Protein AF-A0A0K8U921-F1 (afdb_monomer)

Structure (mmCIF, N/CA/C/O backbone):
data_AF-A0A0K8U921-F1
#
_entry.id   AF-A0A0K8U921-F1
#
loop_
_atom_site.group_PDB
_atom_site.id
_atom_site.type_symbol
_atom_site.label_atom_id
_atom_site.label_alt_id
_atom_site.label_comp_id
_atom_site.label_asym_id
_atom_site.label_entity_id
_atom_site.label_seq_id
_atom_site.pdbx_PDB_ins_code
_atom_site.Cartn_x
_atom_site.Cartn_y
_atom_site.Cartn_z
_atom_site.occupancy
_atom_site.B_iso_or_equiv
_atom_site.auth_seq_id
_atom_site.auth_comp_id
_atom_site.auth_asym_id
_atom_site.auth_atom_id
_atom_site.pdbx_PDB_model_num
ATOM 1 N N . SER A 1 1 ? 25.067 -11.954 -8.320 1.00 84.62 1 SER A N 1
ATOM 2 C CA . SER A 1 1 ? 23.983 -12.635 -9.058 1.00 84.62 1 SER A CA 1
ATOM 3 C C . SER A 1 1 ? 24.471 -12.953 -10.465 1.00 84.62 1 SER A C 1
ATOM 5 O O . SER A 1 1 ? 25.463 -12.376 -10.892 1.00 84.62 1 SER A O 1
ATOM 7 N N . ASP A 1 2 ? 23.826 -13.890 -11.159 1.00 95.62 2 ASP A N 1
ATOM 8 C CA . ASP A 1 2 ? 24.117 -14.202 -12.565 1.00 95.62 2 ASP A CA 1
ATOM 9 C C . ASP A 1 2 ? 23.477 -13.133 -13.465 1.00 95.62 2 ASP A C 1
ATOM 11 O O . ASP A 1 2 ? 22.251 -13.055 -13.543 1.00 95.62 2 ASP A O 1
ATOM 15 N N . ALA A 1 3 ? 24.304 -12.291 -14.092 1.00 96.50 3 ALA A N 1
ATOM 16 C CA . ALA A 1 3 ? 23.850 -11.155 -14.898 1.00 96.50 3 ALA A CA 1
ATOM 17 C C . ALA A 1 3 ? 23.053 -11.572 -16.143 1.00 96.50 3 ALA A C 1
ATOM 19 O O . ALA A 1 3 ? 22.234 -10.800 -16.629 1.00 96.50 3 ALA A O 1
ATOM 20 N N . SER A 1 4 ? 23.235 -12.805 -16.627 1.00 96.75 4 SER A N 1
ATOM 21 C CA . SER A 1 4 ? 22.496 -13.319 -17.788 1.00 96.75 4 SER A CA 1
ATOM 22 C C . SER A 1 4 ? 21.011 -13.574 -17.512 1.00 96.75 4 SER A C 1
ATOM 24 O O . SER A 1 4 ? 20.242 -13.789 -18.444 1.00 96.75 4 SER A O 1
ATOM 26 N N . LYS A 1 5 ? 20.606 -13.561 -16.237 1.00 97.00 5 LYS A N 1
ATOM 27 C CA . LYS A 1 5 ? 19.231 -13.817 -15.787 1.00 97.00 5 LYS A CA 1
ATOM 28 C C . LYS A 1 5 ? 18.530 -12.565 -15.271 1.00 97.00 5 LYS A C 1
ATOM 30 O O . LYS A 1 5 ? 17.458 -12.674 -14.682 1.00 97.00 5 LYS A O 1
ATOM 35 N N . TRP A 1 6 ? 19.162 -11.400 -15.389 1.00 98.12 6 TRP A N 1
ATOM 36 C CA . TRP A 1 6 ? 18.544 -10.152 -14.961 1.00 98.12 6 TRP A CA 1
ATOM 37 C C . TRP A 1 6 ? 17.420 -9.782 -15.916 1.00 98.12 6 TRP A C 1
ATOM 39 O O . TRP A 1 6 ? 17.550 -9.949 -17.124 1.00 98.12 6 TRP A O 1
ATOM 49 N N . LEU A 1 7 ? 16.330 -9.286 -15.345 1.00 98.12 7 LEU A N 1
ATOM 50 C CA . LEU A 1 7 ? 15.176 -8.820 -16.093 1.00 98.12 7 LEU A CA 1
ATOM 51 C C . LEU A 1 7 ? 15.250 -7.303 -16.218 1.00 98.12 7 LEU A C 1
ATOM 53 O O . LEU A 1 7 ? 15.620 -6.603 -15.274 1.00 98.12 7 LEU A O 1
ATOM 57 N N . THR A 1 8 ? 14.863 -6.800 -17.378 1.00 98.12 8 THR A N 1
ATOM 58 C CA . THR A 1 8 ? 14.503 -5.394 -17.558 1.00 98.12 8 THR A CA 1
ATOM 59 C C . THR A 1 8 ? 13.182 -5.082 -16.844 1.00 98.12 8 THR A C 1
ATOM 61 O O . THR A 1 8 ? 12.411 -5.985 -16.515 1.00 98.12 8 THR A O 1
ATOM 64 N N . GLY A 1 9 ? 12.865 -3.796 -16.650 1.00 97.25 9 GLY A N 1
ATOM 65 C CA . GLY A 1 9 ? 11.577 -3.388 -16.072 1.00 97.25 9 GLY A CA 1
ATOM 66 C C . GLY A 1 9 ? 10.365 -3.898 -16.867 1.00 97.25 9 GLY A C 1
ATOM 67 O O . GLY A 1 9 ? 9.352 -4.257 -16.277 1.00 97.25 9 GLY A O 1
ATOM 68 N N . GLN A 1 10 ? 10.475 -4.016 -18.196 1.00 97.25 10 GLN A N 1
ATOM 69 C CA . GLN A 1 10 ? 9.398 -4.554 -19.039 1.00 97.25 10 GLN A CA 1
ATOM 70 C C . GLN A 1 10 ? 9.215 -6.063 -18.845 1.00 97.25 10 GLN A C 1
ATOM 72 O O . GLN A 1 10 ? 8.093 -6.517 -18.640 1.00 97.25 10 GLN A O 1
ATOM 77 N N . GLU A 1 11 ? 10.304 -6.834 -18.836 1.00 98.38 11 GLU A N 1
ATOM 78 C CA . GLU A 1 11 ? 10.239 -8.282 -18.594 1.00 98.38 11 GLU A CA 1
ATOM 79 C C . GLU A 1 11 ? 9.736 -8.597 -17.177 1.00 98.38 11 GLU A C 1
ATOM 81 O O . GLU A 1 11 ? 8.975 -9.544 -16.976 1.00 98.38 11 GLU A O 1
ATOM 86 N N . LEU A 1 12 ? 10.114 -7.778 -16.189 1.00 98.75 12 LEU A N 1
ATOM 87 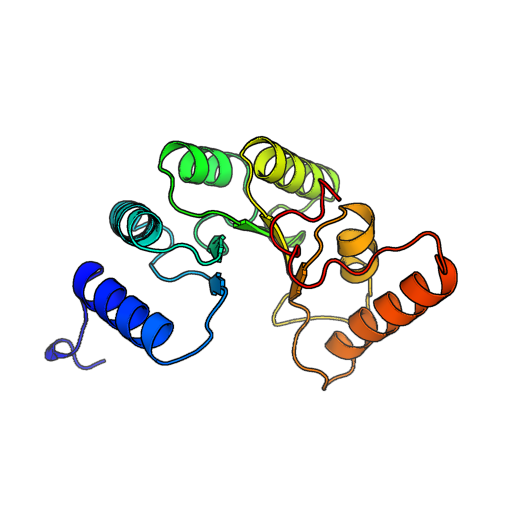C CA . LEU A 1 12 ? 9.612 -7.895 -14.823 1.00 98.75 12 LEU A CA 1
ATOM 88 C C . LEU A 1 12 ? 8.120 -7.526 -14.725 1.00 98.75 12 LEU A C 1
ATOM 90 O O . LEU A 1 12 ? 7.363 -8.217 -14.043 1.00 98.75 12 LEU A O 1
ATOM 94 N N . ALA A 1 13 ? 7.670 -6.493 -15.444 1.00 98.62 13 ALA A N 1
ATOM 95 C CA . ALA A 1 13 ? 6.251 -6.151 -15.544 1.00 98.62 13 ALA A CA 1
ATOM 96 C C . ALA A 1 13 ? 5.431 -7.308 -16.139 1.00 98.62 13 ALA A C 1
ATOM 98 O O . ALA A 1 13 ? 4.377 -7.651 -15.604 1.00 98.62 13 ALA A O 1
ATOM 99 N N . ASP A 1 14 ? 5.927 -7.946 -17.202 1.00 98.56 14 ASP A N 1
ATOM 100 C CA . ASP A 1 14 ? 5.266 -9.095 -17.829 1.00 98.56 14 ASP A CA 1
ATOM 101 C C . ASP A 1 14 ? 5.197 -10.305 -16.883 1.00 98.56 14 ASP A C 1
ATOM 103 O O . ASP A 1 14 ? 4.166 -10.982 -16.815 1.00 98.56 14 ASP A O 1
ATOM 107 N N . LEU A 1 15 ? 6.242 -10.534 -16.078 1.00 98.75 15 LEU A N 1
ATOM 108 C CA . LEU A 1 15 ? 6.217 -11.537 -15.012 1.00 98.75 15 LEU A CA 1
ATOM 109 C C . LEU A 1 15 ? 5.104 -11.246 -13.993 1.00 98.75 15 LEU A C 1
ATOM 111 O O . LEU A 1 15 ? 4.334 -12.146 -13.652 1.00 98.75 15 LEU A O 1
ATOM 115 N N . TYR A 1 16 ? 4.985 -10.002 -13.518 1.00 98.81 16 TYR A N 1
ATOM 116 C CA . TYR A 1 16 ? 3.923 -9.635 -12.578 1.00 98.81 16 TYR A CA 1
ATOM 117 C C . TYR A 1 16 ? 2.527 -9.761 -13.190 1.00 98.81 16 TYR A C 1
ATOM 119 O O . TYR A 1 16 ? 1.622 -10.246 -12.515 1.00 98.81 16 TYR A O 1
ATOM 127 N N . LEU A 1 17 ? 2.340 -9.397 -14.462 1.00 98.69 17 LEU A N 1
ATOM 128 C CA . LEU A 1 17 ? 1.065 -9.580 -15.164 1.00 98.69 17 LEU A CA 1
ATOM 129 C C . LEU A 1 17 ? 0.655 -11.055 -15.221 1.00 98.69 17 LEU A C 1
ATOM 131 O O . LEU A 1 17 ? -0.515 -11.376 -15.003 1.00 98.69 17 LEU A O 1
ATOM 135 N N . GLN A 1 18 ? 1.611 -11.955 -15.458 1.00 98.56 18 GLN A N 1
ATOM 136 C CA . GLN A 1 18 ? 1.354 -13.392 -15.426 1.00 98.56 18 GLN A CA 1
ATOM 137 C C . GLN A 1 18 ? 0.965 -13.861 -14.014 1.00 98.56 18 GLN A C 1
ATOM 139 O O . GLN A 1 18 ? -0.004 -14.602 -13.865 1.00 98.56 18 GLN A O 1
ATOM 144 N N . LEU A 1 19 ? 1.639 -13.375 -12.967 1.00 98.81 19 LEU A N 1
ATOM 145 C CA . LEU A 1 19 ? 1.278 -13.699 -11.581 1.00 98.81 19 LEU A CA 1
ATOM 146 C C . LEU A 1 19 ? -0.121 -13.189 -11.201 1.00 98.81 19 LEU A C 1
ATOM 148 O O . LEU A 1 19 ? -0.868 -13.911 -10.549 1.00 98.81 19 LEU A O 1
ATOM 152 N N . ILE A 1 20 ? -0.499 -11.980 -11.623 1.00 98.56 20 ILE A N 1
ATOM 153 C CA . ILE A 1 20 ? -1.841 -11.417 -11.382 1.00 98.56 20 ILE A CA 1
ATOM 154 C C . ILE A 1 20 ? -2.920 -12.233 -12.104 1.00 98.56 20 ILE A C 1
ATOM 156 O O . ILE A 1 20 ? -4.040 -12.356 -11.615 1.00 98.56 20 ILE A O 1
ATOM 160 N N . LYS A 1 21 ? -2.600 -12.802 -13.270 1.00 98.19 21 LYS A N 1
ATOM 161 C CA . LYS A 1 21 ? -3.509 -13.690 -13.998 1.00 98.19 21 LYS A CA 1
ATOM 162 C C . LYS A 1 21 ? -3.689 -15.036 -13.292 1.00 98.19 21 LYS A C 1
ATOM 164 O O . LYS A 1 21 ? -4.800 -15.564 -13.273 1.00 98.19 21 LYS A O 1
ATOM 169 N N . ASP A 1 22 ? -2.611 -15.591 -12.748 1.00 98.62 22 ASP A N 1
ATOM 170 C CA . ASP A 1 22 ? -2.604 -16.943 -12.183 1.00 98.62 22 ASP A CA 1
ATOM 171 C C . ASP A 1 22 ? -3.067 -16.991 -10.719 1.00 98.62 22 ASP A C 1
ATOM 173 O O . ASP A 1 22 ? -3.541 -18.028 -10.251 1.00 98.62 22 ASP A O 1
ATOM 177 N N . TYR A 1 23 ? -2.953 -15.877 -9.993 1.00 98.69 23 TYR A N 1
ATOM 178 C CA . TYR A 1 23 ? -3.251 -15.785 -8.566 1.00 98.69 23 TYR A CA 1
ATOM 179 C C . TYR A 1 23 ? -4.148 -14.580 -8.262 1.00 98.69 23 TYR A C 1
ATOM 181 O O . TYR A 1 23 ? -4.057 -13.562 -8.942 1.00 98.69 23 TYR A O 1
ATOM 189 N N . PRO A 1 24 ? -4.976 -14.628 -7.199 1.00 98.19 24 PRO A N 1
ATOM 190 C CA . PRO A 1 24 ? -5.860 -13.527 -6.810 1.00 98.19 24 PRO A CA 1
ATOM 191 C C . PRO A 1 24 ? -5.088 -12.385 -6.118 1.00 98.19 24 PRO A C 1
ATOM 193 O O . PRO A 1 24 ? -5.380 -12.004 -4.984 1.00 98.19 24 PRO A O 1
ATOM 196 N N . ILE A 1 25 ? -4.057 -11.861 -6.778 1.00 98.75 25 ILE A N 1
ATOM 197 C CA . ILE A 1 25 ? -3.234 -10.758 -6.286 1.00 98.75 25 ILE A CA 1
ATOM 198 C C . ILE A 1 25 ? -4.030 -9.465 -6.443 1.00 98.75 25 ILE A C 1
ATOM 200 O O . ILE A 1 25 ? -4.401 -9.086 -7.548 1.00 98.75 25 ILE A O 1
ATOM 204 N N . VAL A 1 26 ? -4.272 -8.776 -5.329 1.00 98.62 26 VAL A N 1
ATOM 205 C CA . VAL A 1 26 ? -5.029 -7.510 -5.293 1.00 98.62 26 VAL A CA 1
ATOM 206 C C . VAL A 1 26 ? -4.164 -6.290 -4.973 1.00 98.62 26 VAL A C 1
ATOM 208 O O . VAL A 1 26 ? -4.640 -5.159 -5.074 1.00 98.62 26 VAL A O 1
ATOM 211 N N . SER A 1 27 ? -2.905 -6.504 -4.582 1.00 98.88 27 SER A N 1
ATOM 212 C CA . SER A 1 27 ? -1.953 -5.442 -4.262 1.00 98.88 27 SER A CA 1
ATOM 213 C C . SER A 1 27 ? -0.515 -5.899 -4.508 1.00 98.88 27 SER A C 1
ATOM 215 O O . SER A 1 27 ? -0.162 -7.014 -4.126 1.00 98.88 27 SER A O 1
ATOM 217 N N . ILE A 1 28 ? 0.315 -5.028 -5.084 1.00 98.88 28 ILE A N 1
ATOM 218 C CA . ILE A 1 28 ? 1.776 -5.183 -5.184 1.00 98.88 28 ILE A CA 1
ATOM 219 C C . ILE A 1 28 ? 2.431 -3.909 -4.639 1.00 98.88 28 ILE A C 1
ATOM 221 O O . ILE A 1 28 ? 1.973 -2.806 -4.922 1.00 98.88 28 ILE A O 1
ATOM 225 N N . GLU A 1 29 ? 3.475 -4.071 -3.835 1.00 98.88 29 GLU A N 1
ATOM 226 C CA . GLU A 1 29 ? 4.284 -2.997 -3.245 1.00 98.88 29 GLU A CA 1
ATOM 227 C C . GLU A 1 29 ? 5.668 -3.019 -3.888 1.00 98.88 29 GLU A C 1
ATOM 229 O O . GLU A 1 29 ? 6.204 -4.108 -4.097 1.00 98.88 29 GLU A O 1
ATOM 234 N N . ASP A 1 30 ? 6.197 -1.841 -4.227 1.00 98.75 30 ASP A N 1
ATOM 235 C CA . ASP A 1 30 ? 7.515 -1.648 -4.849 1.00 98.75 30 ASP A CA 1
ATOM 236 C C . ASP A 1 30 ? 7.850 -2.652 -5.976 1.00 98.75 30 ASP A C 1
ATOM 238 O O . ASP A 1 30 ? 8.844 -3.379 -5.900 1.00 98.75 30 ASP A O 1
ATOM 242 N N . PRO A 1 31 ? 7.041 -2.716 -7.060 1.00 98.62 31 PRO A N 1
ATOM 243 C CA . PRO A 1 31 ? 7.330 -3.592 -8.197 1.00 98.62 31 PRO A CA 1
ATOM 244 C C . PRO A 1 31 ? 8.635 -3.230 -8.928 1.00 98.62 31 PRO A C 1
ATOM 246 O O . PRO A 1 31 ? 9.208 -4.082 -9.603 1.00 98.62 31 PRO A O 1
ATOM 249 N N . PHE A 1 32 ? 9.114 -1.986 -8.812 1.00 98.81 32 PHE A N 1
ATOM 250 C CA . PHE A 1 32 ? 10.361 -1.524 -9.429 1.00 98.81 32 PHE A CA 1
ATOM 251 C C . PHE A 1 32 ? 11.170 -0.668 -8.456 1.00 98.81 32 PHE A C 1
ATOM 253 O O . PHE A 1 32 ? 10.692 -0.290 -7.388 1.00 98.81 32 PHE A O 1
ATOM 260 N N . ALA A 1 33 ? 12.407 -0.353 -8.841 1.00 98.56 33 ALA A N 1
ATOM 261 C CA . ALA A 1 33 ? 13.318 0.442 -8.027 1.00 98.56 33 ALA A CA 1
ATOM 262 C C . ALA A 1 33 ? 12.777 1.855 -7.735 1.00 98.56 33 ALA A C 1
ATOM 264 O O . ALA A 1 33 ? 11.974 2.404 -8.494 1.00 98.56 33 ALA A O 1
ATOM 265 N N . GLU A 1 34 ? 13.276 2.461 -6.657 1.00 98.38 34 GLU A N 1
ATOM 266 C CA . GLU A 1 34 ? 12.819 3.750 -6.115 1.00 98.38 34 GLU A CA 1
ATOM 267 C C . GLU A 1 34 ? 12.942 4.942 -7.080 1.00 98.38 34 GLU A C 1
ATOM 269 O O . GLU A 1 34 ? 12.236 5.931 -6.908 1.00 98.38 34 GLU A O 1
ATOM 274 N N . ASP A 1 35 ? 13.790 4.851 -8.109 1.00 98.31 35 ASP A N 1
ATOM 275 C CA . ASP A 1 35 ? 13.989 5.903 -9.116 1.00 98.31 35 ASP A CA 1
ATOM 276 C C . ASP A 1 35 ? 13.626 5.467 -10.554 1.00 98.31 35 ASP A C 1
ATOM 278 O O . ASP A 1 35 ? 13.777 6.253 -11.491 1.00 98.31 35 ASP A O 1
ATOM 282 N N . ASP A 1 36 ? 13.105 4.248 -10.761 1.00 98.44 36 ASP A N 1
ATOM 283 C CA . ASP A 1 36 ? 12.719 3.740 -12.094 1.00 98.44 36 ASP A CA 1
ATOM 284 C C . ASP A 1 36 ? 11.290 4.154 -12.484 1.00 98.44 36 ASP A C 1
ATOM 286 O O . ASP A 1 36 ? 10.406 3.338 -12.756 1.00 98.44 36 ASP A O 1
ATOM 290 N N . TRP A 1 37 ? 11.042 5.462 -12.464 1.00 98.56 37 TRP A N 1
ATOM 291 C CA . TRP A 1 37 ? 9.720 6.058 -12.662 1.00 98.56 37 TRP A CA 1
ATOM 292 C C . TRP A 1 37 ? 8.989 5.571 -13.920 1.00 98.56 37 TRP A C 1
ATOM 294 O O . TRP A 1 37 ? 7.765 5.431 -13.902 1.00 98.56 37 TRP A O 1
ATOM 304 N N . ASP A 1 38 ? 9.723 5.317 -15.003 1.00 98.44 38 ASP A N 1
ATOM 305 C CA . ASP A 1 38 ? 9.141 4.896 -16.275 1.00 98.44 38 ASP A CA 1
ATOM 306 C C . ASP A 1 38 ? 8.565 3.476 -16.183 1.00 98.44 38 ASP A C 1
ATOM 308 O O . ASP A 1 38 ? 7.475 3.228 -16.707 1.00 98.44 38 ASP A O 1
ATOM 312 N N . ALA A 1 39 ? 9.232 2.559 -15.471 1.00 98.62 39 ALA A N 1
ATOM 313 C CA . ALA A 1 39 ? 8.715 1.212 -15.239 1.00 98.62 39 ALA A CA 1
ATOM 314 C C . ALA A 1 39 ? 7.443 1.226 -14.374 1.00 98.62 39 ALA A C 1
ATOM 316 O O . ALA A 1 39 ? 6.462 0.558 -14.712 1.00 98.62 39 ALA A O 1
ATOM 317 N N . TRP A 1 40 ? 7.415 2.053 -13.322 1.00 98.81 40 TRP A N 1
ATOM 318 C CA . TRP A 1 40 ? 6.229 2.252 -12.481 1.00 98.81 40 TRP A CA 1
ATOM 319 C C . TRP A 1 40 ? 5.022 2.736 -13.292 1.00 98.81 40 TRP A C 1
ATOM 321 O O . TRP A 1 40 ? 3.971 2.091 -13.286 1.00 98.81 40 TRP A O 1
ATOM 331 N N . THR A 1 41 ? 5.181 3.831 -14.045 1.00 98.56 41 THR A N 1
ATOM 332 C CA . THR A 1 41 ? 4.112 4.388 -14.888 1.00 98.56 41 THR A CA 1
ATOM 333 C C . THR A 1 41 ? 3.664 3.394 -15.961 1.00 98.56 41 THR A C 1
ATOM 335 O O . THR A 1 41 ? 2.465 3.244 -16.212 1.00 98.56 41 THR A O 1
ATOM 338 N N . HIS A 1 42 ? 4.609 2.686 -16.587 1.00 98.38 42 HIS A N 1
ATOM 339 C CA . HIS A 1 42 ? 4.312 1.667 -17.590 1.00 98.38 42 HIS A CA 1
ATOM 340 C C . HIS A 1 42 ? 3.456 0.528 -17.027 1.00 98.38 42 HIS A C 1
ATOM 342 O O . HIS A 1 42 ? 2.495 0.101 -17.669 1.00 98.38 42 HIS A O 1
ATOM 348 N N . PHE A 1 43 ? 3.795 0.030 -15.838 1.00 98.75 43 PHE A N 1
ATOM 349 C CA . PHE A 1 43 ? 3.087 -1.080 -15.213 1.00 98.75 43 PHE A CA 1
ATOM 350 C C . PHE A 1 43 ? 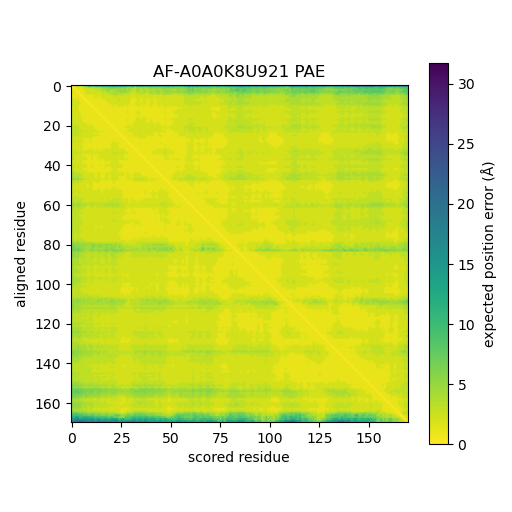1.721 -0.671 -14.670 1.00 98.75 43 PHE A C 1
ATOM 352 O O . PHE A 1 43 ? 0.748 -1.383 -14.921 1.00 98.75 43 PHE A O 1
ATOM 359 N N . LEU A 1 44 ? 1.614 0.487 -14.002 1.00 98.56 44 LEU A N 1
ATOM 360 C CA . LEU A 1 44 ? 0.335 0.967 -13.469 1.00 98.56 44 LEU A CA 1
ATOM 361 C C . LEU A 1 44 ? -0.719 1.099 -14.577 1.00 98.56 44 LEU A C 1
ATOM 363 O O . LEU A 1 44 ? -1.877 0.752 -14.370 1.00 98.56 44 LEU A O 1
ATOM 367 N N . ALA A 1 45 ? -0.320 1.530 -15.777 1.00 98.31 45 ALA A N 1
ATOM 368 C CA . ALA A 1 45 ? -1.222 1.650 -16.922 1.00 98.31 45 ALA A CA 1
ATOM 369 C C . ALA A 1 45 ? -1.810 0.309 -17.416 1.00 98.31 45 ALA A C 1
ATOM 371 O O . ALA A 1 45 ? -2.763 0.319 -18.195 1.00 98.31 45 ALA A O 1
ATOM 372 N N . LYS A 1 46 ? -1.249 -0.835 -17.001 1.00 98.25 46 LYS A N 1
ATOM 373 C CA . LYS A 1 46 ? -1.639 -2.178 -17.459 1.00 98.25 46 LYS A CA 1
ATOM 374 C C . LYS A 1 46 ? -2.460 -2.975 -16.440 1.00 98.25 46 LYS A C 1
ATOM 376 O O . LYS A 1 46 ? -2.898 -4.076 -16.773 1.00 98.25 46 LYS A O 1
ATOM 381 N N . VAL A 1 47 ? -2.656 -2.474 -15.219 1.00 97.94 47 VAL A N 1
ATOM 382 C CA . VAL A 1 47 ? -3.268 -3.242 -14.121 1.00 97.94 47 VAL A CA 1
ATOM 383 C C . VAL A 1 47 ? -4.388 -2.474 -13.420 1.00 97.94 47 VAL A C 1
ATOM 385 O O . VAL A 1 47 ? -4.354 -1.253 -13.332 1.00 97.94 47 VAL A O 1
ATOM 388 N N . ASP A 1 48 ? -5.365 -3.205 -12.875 1.00 96.75 48 ASP A N 1
ATOM 389 C CA . ASP A 1 48 ? -6.436 -2.661 -12.016 1.00 96.75 48 ASP A CA 1
ATOM 390 C C . ASP A 1 48 ? -6.366 -3.214 -10.576 1.00 96.75 48 ASP A C 1
ATOM 392 O O . ASP A 1 48 ? -7.357 -3.373 -9.861 1.00 96.75 48 ASP A O 1
ATOM 396 N N . ILE A 1 49 ? -5.154 -3.534 -10.129 1.00 98.56 49 ILE A N 1
ATOM 397 C CA . ILE A 1 49 ? -4.872 -3.873 -8.731 1.00 98.56 49 ILE A CA 1
ATOM 398 C C . ILE A 1 49 ? -4.290 -2.650 -8.016 1.00 98.56 49 ILE A C 1
ATOM 400 O O . ILE A 1 49 ? -3.963 -1.642 -8.642 1.00 98.56 49 ILE A O 1
ATOM 404 N N . GLN A 1 50 ? -4.157 -2.713 -6.693 1.00 98.81 50 GLN A N 1
ATOM 405 C CA . GLN A 1 50 ? -3.454 -1.668 -5.958 1.00 98.81 50 GLN A CA 1
ATOM 406 C C . GLN A 1 50 ? -1.941 -1.748 -6.213 1.00 98.81 50 GLN A C 1
ATOM 408 O O . GLN A 1 50 ? -1.335 -2.795 -6.000 1.00 98.81 50 GLN A O 1
ATOM 413 N N . ILE A 1 51 ? -1.324 -0.631 -6.599 1.00 98.88 51 ILE A N 1
ATOM 414 C CA . ILE A 1 51 ? 0.136 -0.479 -6.629 1.00 98.88 51 ILE A CA 1
ATOM 415 C C . ILE A 1 51 ? 0.544 0.455 -5.497 1.00 98.88 51 ILE A C 1
ATOM 417 O O . ILE A 1 51 ? 0.090 1.600 -5.453 1.00 98.88 51 ILE A O 1
ATOM 421 N N . VAL A 1 52 ? 1.350 -0.056 -4.571 1.00 98.94 52 VAL A N 1
ATOM 422 C CA . VAL A 1 52 ? 1.770 0.642 -3.355 1.00 98.94 52 VAL A CA 1
ATOM 423 C C . VAL A 1 52 ? 3.191 1.166 -3.533 1.00 98.94 52 VAL A C 1
ATOM 425 O O . VAL A 1 52 ? 4.090 0.401 -3.875 1.00 98.94 52 VAL A O 1
ATOM 428 N N . ALA A 1 53 ? 3.378 2.458 -3.280 1.00 98.81 53 ALA A N 1
ATOM 429 C CA . ALA A 1 53 ? 4.681 3.098 -3.217 1.00 98.81 53 ALA A CA 1
ATOM 430 C C . ALA A 1 53 ? 5.194 3.121 -1.771 1.00 98.81 53 ALA A C 1
ATOM 432 O O . ALA A 1 53 ? 4.589 3.774 -0.919 1.00 98.81 53 ALA A O 1
ATOM 433 N N . ASP A 1 54 ? 6.303 2.433 -1.508 1.00 98.69 54 ASP A N 1
ATOM 434 C CA . ASP A 1 54 ? 7.040 2.484 -0.245 1.00 98.69 54 ASP A CA 1
ATOM 435 C C . ASP A 1 54 ? 8.357 3.231 -0.454 1.00 98.69 54 ASP A C 1
ATOM 437 O O . ASP A 1 54 ? 8.374 4.452 -0.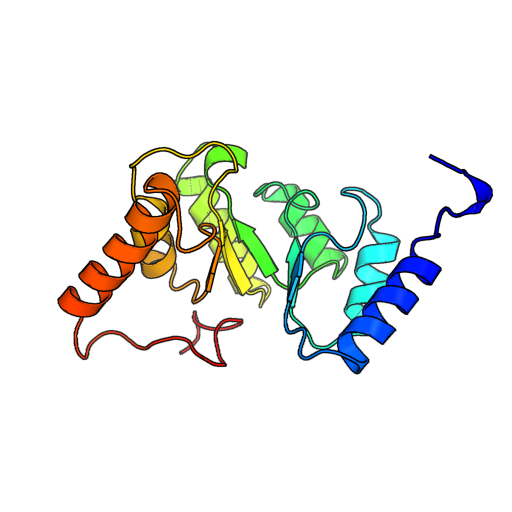277 1.00 98.69 54 ASP A O 1
ATOM 441 N N . ASP A 1 55 ? 9.414 2.570 -0.933 1.00 98.31 55 ASP A N 1
ATOM 442 C CA . ASP A 1 55 ? 10.724 3.197 -1.159 1.00 98.31 55 ASP A CA 1
ATOM 443 C C . ASP A 1 55 ? 10.663 4.266 -2.265 1.00 98.31 55 ASP A C 1
ATOM 445 O O . ASP A 1 55 ? 11.352 5.282 -2.200 1.00 98.31 55 ASP A O 1
ATOM 449 N N . LEU A 1 56 ? 9.748 4.131 -3.234 1.00 98.62 56 LEU A N 1
ATOM 450 C CA . LEU A 1 56 ? 9.494 5.175 -4.238 1.00 98.62 56 LEU A CA 1
ATOM 451 C C . LEU A 1 56 ? 9.106 6.520 -3.604 1.00 98.62 56 LEU A C 1
ATOM 453 O O . LEU A 1 56 ? 9.437 7.577 -4.144 1.00 98.62 56 LEU A O 1
ATOM 457 N N . THR A 1 57 ? 8.382 6.500 -2.481 1.00 98.62 57 THR A N 1
ATOM 458 C CA . THR A 1 57 ? 7.840 7.722 -1.860 1.00 98.62 57 THR A CA 1
ATOM 459 C C . THR A 1 57 ? 8.456 8.068 -0.520 1.00 98.62 57 THR A C 1
ATOM 461 O O . THR A 1 57 ? 8.468 9.247 -0.181 1.00 98.62 57 THR A O 1
ATOM 464 N N . VAL A 1 58 ? 8.957 7.090 0.237 1.00 97.44 58 VAL A N 1
ATOM 465 C CA . VAL A 1 58 ? 9.509 7.222 1.596 1.00 97.44 58 VAL A CA 1
ATOM 466 C C . VAL A 1 58 ? 8.687 8.136 2.513 1.00 97.44 58 VAL A C 1
ATOM 468 O O . VAL A 1 58 ? 9.237 8.919 3.284 1.00 97.44 58 VAL A O 1
ATOM 471 N N . THR A 1 59 ? 7.355 8.085 2.401 1.00 97.25 59 THR A N 1
ATOM 472 C CA . THR A 1 59 ? 6.425 8.985 3.117 1.00 97.25 59 THR A CA 1
ATOM 473 C C . THR A 1 59 ? 6.786 10.484 2.959 1.00 97.25 59 THR A C 1
ATOM 475 O O . THR A 1 59 ? 6.484 11.307 3.816 1.00 97.25 59 THR A O 1
ATOM 478 N N . ASN A 1 60 ? 7.458 10.870 1.868 1.00 95.19 60 ASN A N 1
ATOM 479 C CA . ASN A 1 60 ? 7.933 12.228 1.609 1.00 95.19 60 ASN A CA 1
ATOM 480 C C . ASN A 1 60 ? 6.986 12.974 0.648 1.00 95.19 60 ASN A C 1
ATOM 482 O O . ASN A 1 60 ? 6.825 12.533 -0.496 1.00 95.19 60 ASN A O 1
ATOM 486 N N . PRO A 1 61 ? 6.431 14.140 1.037 1.00 92.75 61 PRO A N 1
ATOM 487 C CA . PRO A 1 61 ? 5.467 14.878 0.216 1.00 92.75 61 PRO A CA 1
ATOM 488 C C . PRO A 1 61 ? 5.943 15.217 -1.205 1.00 92.75 61 PRO A C 1
ATOM 490 O O . PRO A 1 61 ? 5.162 15.150 -2.152 1.00 92.75 61 PRO A O 1
ATOM 493 N N . GLN A 1 62 ? 7.231 15.526 -1.407 1.00 95.94 62 GLN A N 1
ATOM 494 C CA . GLN A 1 62 ? 7.749 15.862 -2.742 1.00 95.94 62 GLN A CA 1
ATOM 495 C C . GLN A 1 62 ? 7.799 14.640 -3.664 1.00 95.94 62 GLN A C 1
ATOM 497 O O . GLN A 1 62 ? 7.460 14.731 -4.849 1.00 95.94 62 GLN A O 1
ATOM 502 N N . ARG A 1 63 ? 8.183 13.477 -3.126 1.00 98.25 63 ARG A N 1
ATOM 503 C CA . ARG A 1 63 ? 8.176 12.225 -3.892 1.00 98.25 63 ARG A CA 1
ATOM 504 C C . ARG A 1 63 ? 6.756 11.733 -4.150 1.00 98.25 63 ARG A C 1
ATOM 506 O O . ARG A 1 63 ? 6.478 11.311 -5.266 1.00 98.25 63 ARG A O 1
ATOM 513 N N . ILE A 1 64 ? 5.850 11.872 -3.179 1.00 98.56 64 ILE A N 1
ATOM 514 C CA . ILE A 1 64 ? 4.415 11.591 -3.355 1.00 98.56 64 ILE A CA 1
ATOM 515 C C . ILE A 1 64 ? 3.845 12.445 -4.487 1.00 98.56 64 ILE A C 1
ATOM 517 O O . ILE A 1 64 ? 3.272 11.905 -5.432 1.00 98.56 64 ILE A O 1
ATOM 521 N N . LYS A 1 65 ? 4.085 13.761 -4.461 1.00 98.25 65 LYS A N 1
ATOM 522 C CA . LYS A 1 65 ? 3.665 14.673 -5.531 1.00 98.25 65 LYS A CA 1
ATOM 523 C C . LYS A 1 65 ? 4.181 14.223 -6.901 1.00 98.25 65 LYS A C 1
ATOM 525 O O . LYS A 1 65 ? 3.411 14.142 -7.853 1.00 98.25 65 LYS A O 1
ATOM 530 N N . THR A 1 66 ? 5.461 13.865 -6.984 1.00 98.56 66 THR A N 1
ATOM 531 C CA . THR A 1 66 ? 6.085 13.382 -8.228 1.00 98.56 66 THR A CA 1
ATOM 532 C C . THR A 1 66 ? 5.439 12.079 -8.712 1.00 98.56 66 THR A C 1
ATOM 534 O O . THR A 1 66 ? 5.139 11.928 -9.897 1.00 98.56 66 THR A O 1
ATOM 537 N N . ALA A 1 67 ? 5.179 11.143 -7.798 1.00 98.69 67 ALA A N 1
ATOM 538 C CA . ALA A 1 67 ? 4.552 9.863 -8.098 1.00 98.69 67 ALA A CA 1
ATOM 539 C C . ALA A 1 67 ? 3.098 10.022 -8.577 1.00 98.69 67 ALA A C 1
ATOM 541 O O . ALA A 1 67 ? 2.679 9.318 -9.499 1.00 98.69 67 ALA A O 1
ATOM 542 N N . ILE A 1 68 ? 2.353 10.978 -8.013 1.00 98.50 68 ILE A N 1
ATOM 543 C CA . ILE A 1 68 ? 1.007 11.357 -8.464 1.00 98.50 68 ILE A CA 1
ATOM 544 C C . ILE A 1 68 ? 1.062 11.944 -9.879 1.00 98.50 68 ILE A C 1
ATOM 546 O O . ILE A 1 68 ? 0.351 11.468 -10.765 1.00 98.50 68 ILE A O 1
ATOM 550 N N . GLU A 1 69 ? 1.931 12.931 -10.121 1.00 98.44 69 GLU A N 1
ATOM 551 C CA . GLU A 1 69 ? 2.078 13.590 -11.430 1.00 98.44 69 GLU A CA 1
ATOM 552 C C . GLU A 1 69 ? 2.440 12.593 -12.539 1.00 98.44 69 GLU A C 1
ATOM 554 O O . GLU A 1 69 ? 1.893 12.647 -13.643 1.00 98.44 69 GLU A O 1
ATOM 559 N N . LYS A 1 70 ? 3.325 11.641 -12.230 1.00 98.56 70 LYS A N 1
ATOM 560 C CA . LYS A 1 70 ? 3.758 10.592 -13.160 1.00 98.56 70 LYS A CA 1
ATOM 561 C C . LYS A 1 70 ? 2.791 9.417 -13.269 1.00 98.56 70 LYS A C 1
ATOM 563 O O . LYS A 1 70 ? 2.993 8.570 -14.137 1.00 98.56 70 LYS A O 1
ATOM 568 N N . LYS A 1 71 ? 1.756 9.344 -12.423 1.00 98.44 71 LYS A N 1
ATOM 569 C CA . LYS A 1 71 ? 0.876 8.169 -12.302 1.00 98.44 71 LYS A CA 1
ATOM 570 C C . LYS A 1 71 ? 1.698 6.892 -12.083 1.00 98.44 71 LYS A C 1
ATOM 572 O O . LYS A 1 71 ? 1.585 5.935 -12.841 1.00 98.44 71 LYS A O 1
ATOM 577 N N . ALA A 1 72 ? 2.582 6.924 -11.092 1.00 98.69 72 ALA A N 1
ATOM 578 C CA . ALA A 1 72 ? 3.504 5.829 -10.802 1.00 98.69 72 ALA A CA 1
ATOM 579 C C . ALA A 1 72 ? 2.873 4.756 -9.897 1.00 98.69 72 ALA A C 1
ATOM 581 O O . ALA A 1 72 ? 3.142 3.575 -10.070 1.00 98.69 72 ALA A O 1
ATOM 582 N N . ALA A 1 73 ? 1.992 5.141 -8.971 1.00 98.75 73 ALA A N 1
ATOM 583 C CA . ALA A 1 73 ? 1.309 4.218 -8.066 1.00 98.75 73 ALA A CA 1
ATOM 584 C C . ALA A 1 73 ? -0.156 4.636 -7.839 1.00 98.75 73 ALA A C 1
ATOM 586 O O . ALA A 1 73 ? -0.642 5.603 -8.430 1.00 98.75 73 ALA A O 1
ATOM 587 N N . SER A 1 74 ? -0.876 3.876 -7.013 1.00 98.56 74 SER A N 1
ATOM 588 C CA . SER A 1 74 ? -2.267 4.159 -6.628 1.00 98.56 74 SER A CA 1
ATOM 589 C C . SER A 1 74 ? -2.498 4.099 -5.116 1.00 98.56 74 SER A C 1
ATOM 591 O O . SER A 1 74 ? -3.644 4.157 -4.666 1.00 98.56 74 SER A O 1
ATOM 593 N N . ALA A 1 75 ? -1.447 3.871 -4.332 1.00 98.81 75 ALA A N 1
ATOM 594 C CA . ALA A 1 75 ? -1.491 3.832 -2.883 1.00 98.81 75 ALA A CA 1
ATOM 595 C C . ALA A 1 75 ? -0.132 4.200 -2.281 1.00 98.81 75 ALA A C 1
ATOM 597 O O . ALA A 1 75 ? 0.914 3.883 -2.847 1.00 98.81 75 ALA A O 1
ATOM 598 N N . LEU A 1 76 ? -0.163 4.835 -1.114 1.00 98.81 76 LEU A N 1
ATOM 599 C CA . LEU A 1 76 ? 1.010 5.142 -0.297 1.00 98.81 76 LEU A CA 1
ATOM 600 C C . LEU A 1 76 ? 1.199 4.060 0.774 1.00 98.81 76 LEU A C 1
ATOM 602 O O . LEU A 1 76 ? 0.240 3.743 1.483 1.00 98.81 76 LEU A O 1
ATOM 606 N N . LEU A 1 77 ? 2.421 3.552 0.960 1.00 98.81 77 LEU A N 1
ATOM 607 C CA . LEU A 1 77 ? 2.793 2.875 2.202 1.00 98.81 77 LEU A CA 1
ATOM 608 C C . LEU A 1 77 ? 3.259 3.924 3.216 1.00 98.81 77 LEU A C 1
ATOM 610 O O . LEU A 1 77 ? 4.325 4.518 3.078 1.00 98.81 77 LEU A O 1
ATOM 614 N N . LEU A 1 78 ? 2.457 4.166 4.247 1.00 98.75 78 LEU A N 1
ATOM 615 C CA . LEU A 1 78 ? 2.734 5.206 5.230 1.00 98.75 78 LEU A CA 1
ATOM 616 C C . LEU A 1 78 ? 3.542 4.634 6.395 1.00 98.75 78 LEU A C 1
ATOM 618 O O . LEU A 1 78 ? 3.041 3.817 7.174 1.00 98.75 78 LEU A O 1
ATOM 622 N N . LYS A 1 79 ? 4.782 5.107 6.548 1.00 98.56 79 LYS A N 1
ATOM 623 C CA . LYS A 1 79 ? 5.658 4.807 7.687 1.00 98.56 79 LYS A CA 1
ATOM 624 C C . LYS A 1 79 ? 6.034 6.107 8.380 1.00 98.56 79 LYS A C 1
ATOM 626 O O . LYS A 1 79 ? 6.901 6.846 7.921 1.00 98.56 79 LYS A O 1
ATOM 631 N N . VAL A 1 80 ? 5.438 6.351 9.544 1.00 96.25 80 VAL A N 1
ATOM 632 C CA . VAL A 1 80 ? 5.596 7.617 10.286 1.00 96.25 80 VAL A CA 1
ATOM 633 C C . VAL A 1 80 ? 7.053 8.011 10.542 1.00 96.25 80 VAL A C 1
ATOM 635 O O . VAL A 1 80 ? 7.408 9.185 10.520 1.00 96.25 80 VAL A O 1
ATOM 638 N N . ASN A 1 81 ? 7.932 7.029 10.737 1.00 93.94 81 ASN A N 1
A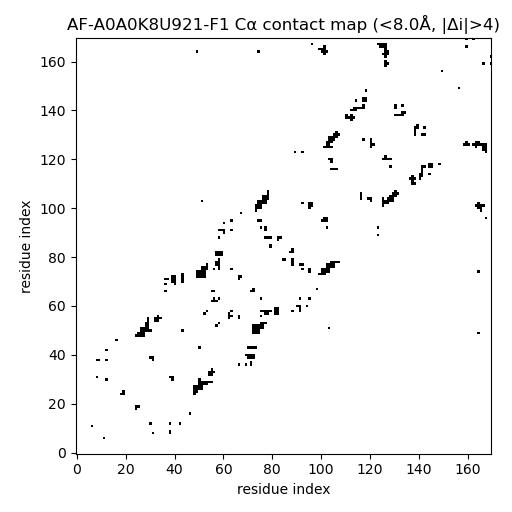TOM 639 C CA . ASN A 1 81 ? 9.335 7.275 11.038 1.00 93.94 81 ASN A CA 1
ATOM 640 C C . ASN A 1 81 ? 10.224 7.492 9.799 1.00 93.94 81 ASN A C 1
ATOM 642 O O . ASN A 1 81 ? 11.417 7.719 9.972 1.00 93.94 81 ASN A O 1
ATOM 646 N N . GLN A 1 82 ? 9.687 7.394 8.575 1.00 91.75 82 GLN A N 1
ATOM 647 C CA . GLN A 1 82 ? 10.394 7.851 7.371 1.00 91.75 82 GLN A CA 1
ATOM 648 C C . GLN A 1 82 ? 10.352 9.381 7.246 1.00 91.75 82 GLN A C 1
ATOM 650 O O . GLN A 1 82 ? 11.345 9.968 6.830 1.00 91.75 82 GLN A O 1
ATOM 655 N N . ILE A 1 83 ? 9.242 10.016 7.644 1.00 95.00 83 ILE A N 1
ATOM 656 C CA . ILE A 1 83 ? 9.077 11.478 7.584 1.00 95.00 83 ILE A CA 1
ATOM 657 C C . ILE A 1 83 ? 9.397 12.171 8.915 1.00 95.00 83 ILE A C 1
ATOM 659 O O . ILE A 1 83 ? 9.927 13.273 8.929 1.00 95.00 83 ILE A O 1
ATOM 663 N N . GLY A 1 84 ? 9.178 11.483 10.042 1.00 93.69 84 GLY A N 1
ATOM 664 C CA . GLY A 1 84 ? 9.702 11.872 11.354 1.00 93.69 84 GLY A CA 1
ATOM 665 C C . GLY A 1 84 ? 8.695 12.543 12.288 1.00 93.69 84 GLY A C 1
ATOM 666 O O . GLY A 1 84 ? 8.898 12.496 13.501 1.00 93.69 84 GLY A O 1
ATOM 667 N N . THR A 1 85 ? 7.588 13.095 11.777 1.00 97.62 85 THR A N 1
ATOM 668 C CA . THR A 1 85 ? 6.525 13.674 12.615 1.00 97.62 85 THR A CA 1
ATOM 669 C C . THR A 1 85 ? 5.132 13.159 12.260 1.00 97.62 85 THR A C 1
ATOM 671 O O . THR A 1 85 ? 4.851 12.734 11.135 1.00 97.62 85 THR A O 1
ATOM 674 N N . LEU A 1 86 ? 4.227 13.212 13.243 1.00 97.56 86 LEU A N 1
ATOM 675 C CA . LEU A 1 86 ? 2.821 12.861 13.044 1.00 97.56 86 LEU A CA 1
ATOM 676 C C . LEU A 1 86 ? 2.129 13.820 12.068 1.00 97.56 86 LEU A C 1
ATOM 678 O O . LEU A 1 86 ? 1.388 13.362 11.205 1.00 97.56 86 LEU A O 1
ATOM 682 N N . SER A 1 87 ? 2.380 15.126 12.180 1.00 97.75 87 SER A N 1
ATOM 683 C CA . SER A 1 87 ? 1.751 16.132 11.318 1.00 97.75 87 SER A CA 1
ATOM 684 C C . SER A 1 87 ? 2.065 15.886 9.845 1.00 97.75 87 SER A C 1
ATOM 686 O O . SER A 1 87 ? 1.148 15.817 9.034 1.00 97.75 87 SER A O 1
ATOM 688 N N . GLU A 1 88 ? 3.337 15.658 9.514 1.00 97.44 88 GLU A N 1
ATOM 689 C CA . GLU A 1 88 ? 3.747 15.383 8.132 1.00 97.44 88 GLU A CA 1
ATOM 690 C C . GLU A 1 88 ? 3.237 14.019 7.645 1.00 97.44 88 GLU A C 1
ATOM 692 O O . GLU A 1 88 ? 2.892 13.863 6.478 1.00 97.44 88 GLU A O 1
ATOM 697 N N . SER A 1 89 ? 3.120 13.032 8.542 1.00 98.12 89 SER A N 1
ATOM 698 C CA . SER A 1 89 ? 2.511 11.739 8.204 1.00 98.12 89 SER A CA 1
ATOM 699 C C . SER A 1 89 ? 1.032 11.890 7.830 1.00 98.12 89 SER A C 1
ATOM 701 O O . SER A 1 89 ? 0.568 11.270 6.877 1.00 98.12 89 SER A O 1
ATOM 703 N N . ILE A 1 90 ? 0.286 12.716 8.571 1.00 97.88 90 ILE A N 1
ATOM 704 C CA . ILE A 1 90 ? -1.123 13.003 8.278 1.00 97.88 90 ILE A CA 1
ATOM 705 C C . ILE A 1 90 ? -1.236 13.761 6.954 1.00 97.88 90 ILE A C 1
ATOM 707 O O . ILE A 1 90 ? -2.060 13.392 6.125 1.00 97.88 90 ILE A O 1
ATOM 711 N N . GLU A 1 91 ? -0.397 14.773 6.727 1.00 97.38 91 GLU A N 1
ATOM 712 C CA . GLU A 1 91 ? -0.379 15.532 5.471 1.00 97.38 91 GLU A CA 1
ATOM 713 C C . GLU A 1 91 ? -0.109 14.620 4.264 1.00 97.38 91 GLU A C 1
ATOM 715 O O . GLU A 1 91 ? -0.885 14.624 3.313 1.00 97.38 91 GLU A O 1
ATOM 720 N N . ALA A 1 92 ? 0.886 13.731 4.353 1.00 98.06 92 ALA A N 1
ATOM 721 C CA . ALA A 1 92 ? 1.170 12.739 3.315 1.00 98.06 92 ALA A CA 1
ATOM 722 C C . ALA A 1 92 ? -0.029 11.815 3.014 1.00 98.06 92 ALA A C 1
ATOM 724 O O . ALA A 1 92 ? -0.289 11.481 1.852 1.00 98.06 92 ALA A O 1
ATOM 725 N N . ALA A 1 93 ? -0.781 11.407 4.044 1.00 98.00 93 ALA A N 1
ATOM 726 C CA . ALA A 1 93 ? -2.004 10.625 3.864 1.00 98.00 93 ALA A CA 1
ATOM 727 C C . ALA A 1 93 ? -3.103 11.438 3.161 1.00 98.00 93 ALA A C 1
ATOM 729 O O . ALA A 1 93 ? -3.729 10.941 2.226 1.00 98.00 93 ALA A O 1
ATOM 730 N N . LEU A 1 94 ? -3.321 12.687 3.585 1.00 96.94 94 LEU A N 1
ATOM 731 C CA . LEU A 1 94 ? -4.343 13.569 3.020 1.00 96.94 94 LEU A CA 1
ATOM 732 C C . LEU A 1 94 ? -4.054 13.923 1.557 1.00 96.94 94 LEU A C 1
ATOM 734 O O . LEU A 1 94 ? -4.970 13.862 0.739 1.00 96.94 94 LEU A O 1
ATOM 738 N N . ASP A 1 95 ? -2.799 14.209 1.212 1.00 97.38 95 ASP A N 1
ATOM 739 C CA . ASP A 1 95 ? -2.373 14.449 -0.172 1.00 97.38 95 ASP A CA 1
ATOM 740 C C . ASP A 1 95 ? -2.615 13.217 -1.053 1.00 97.38 95 ASP A C 1
ATOM 742 O O . ASP A 1 95 ? -3.114 13.327 -2.177 1.00 97.38 95 ASP A O 1
ATOM 746 N N . SER A 1 96 ? -2.331 12.025 -0.520 1.00 98.19 96 SER A N 1
ATOM 747 C CA . SER A 1 96 ? -2.602 10.760 -1.209 1.00 98.19 96 SER A CA 1
ATOM 748 C C . SER A 1 96 ? -4.105 10.578 -1.449 1.00 98.19 96 SER A C 1
ATOM 750 O O . SER A 1 96 ? -4.531 10.322 -2.577 1.00 98.19 96 SER A O 1
ATOM 752 N N . TYR A 1 97 ? -4.939 10.784 -0.426 1.00 97.94 97 TYR A N 1
ATOM 753 C CA . TYR A 1 97 ? -6.394 10.698 -0.572 1.00 97.94 97 TYR A CA 1
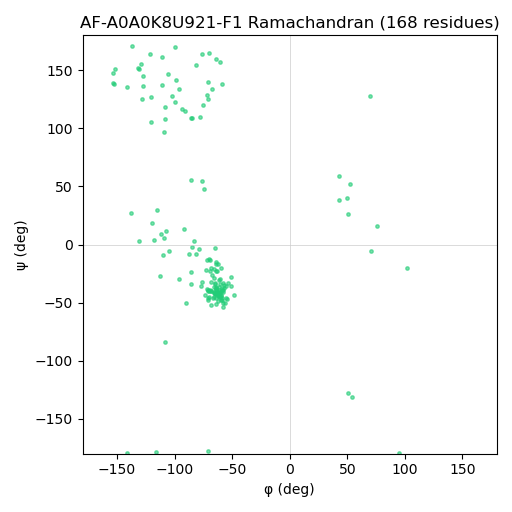ATOM 754 C C . TYR A 1 97 ? -6.951 11.728 -1.559 1.00 97.94 97 TYR A C 1
ATOM 756 O O . TYR A 1 97 ? -7.810 11.387 -2.373 1.00 97.94 97 TYR A O 1
ATOM 764 N N . ALA A 1 98 ? -6.446 12.965 -1.537 1.00 96.81 98 ALA A N 1
ATOM 765 C CA . ALA A 1 98 ? -6.851 14.019 -2.465 1.00 96.81 98 ALA A CA 1
ATOM 766 C C . ALA A 1 98 ? -6.541 13.658 -3.929 1.00 96.81 98 ALA A C 1
ATOM 768 O O . ALA A 1 98 ? -7.288 14.037 -4.832 1.00 96.81 98 ALA A O 1
ATOM 769 N N . ALA A 1 99 ? -5.488 12.871 -4.166 1.00 97.50 99 ALA A N 1
ATOM 770 C CA . ALA A 1 99 ? -5.148 12.313 -5.473 1.00 97.50 99 ALA A CA 1
ATOM 771 C C . ALA A 1 99 ? -5.914 11.021 -5.828 1.00 97.50 99 ALA A C 1
ATOM 773 O O . ALA A 1 99 ? -5.671 10.420 -6.877 1.00 97.50 99 ALA A O 1
ATOM 774 N N . GLY A 1 100 ? -6.840 10.575 -4.974 1.00 97.12 100 GLY A N 1
ATOM 775 C CA . GLY A 1 100 ? -7.605 9.342 -5.155 1.00 97.12 100 GLY A CA 1
ATOM 776 C C . GLY A 1 100 ? -6.815 8.064 -4.864 1.00 97.12 100 GLY A C 1
ATOM 777 O O . GLY A 1 100 ? -7.244 6.984 -5.278 1.00 97.12 100 GLY A O 1
ATOM 778 N N . TRP A 1 101 ? -5.668 8.170 -4.187 1.00 98.38 101 TRP A N 1
ATOM 779 C CA . TRP A 1 101 ? -4.878 7.019 -3.761 1.00 98.38 101 TRP A CA 1
ATOM 780 C C . TRP A 1 101 ? -5.423 6.408 -2.470 1.00 98.38 101 TRP A C 1
ATOM 782 O O . TRP A 1 101 ? -6.037 7.084 -1.646 1.00 98.38 101 TRP A O 1
ATOM 792 N N . GLY A 1 102 ? -5.149 5.118 -2.280 1.00 98.56 102 GLY A N 1
ATOM 793 C CA . GLY A 1 102 ? -5.258 4.479 -0.971 1.00 98.56 102 GLY A CA 1
ATOM 794 C C . GLY A 1 102 ? -4.074 4.838 -0.067 1.00 98.56 102 GLY A C 1
ATOM 795 O O . GLY A 1 102 ? -3.024 5.282 -0.530 1.00 98.56 102 GLY A O 1
ATOM 796 N N . VAL A 1 103 ? -4.210 4.590 1.231 1.00 98.69 103 VAL A N 1
ATOM 797 C CA . VAL A 1 103 ? -3.102 4.686 2.188 1.00 98.69 103 VAL A CA 1
ATOM 798 C C . VAL A 1 103 ? -3.064 3.389 2.973 1.00 98.69 103 VAL A C 1
ATOM 800 O O . VAL A 1 103 ? -4.065 2.996 3.560 1.00 98.69 103 VAL A O 1
ATOM 803 N N . MET A 1 104 ? -1.915 2.724 2.988 1.00 98.88 104 MET A N 1
ATOM 804 C CA . MET A 1 104 ? -1.664 1.549 3.809 1.00 98.88 104 MET A CA 1
ATOM 805 C C . MET A 1 104 ? -0.700 1.932 4.922 1.00 98.88 104 MET A C 1
ATOM 807 O O . MET A 1 104 ? 0.490 2.138 4.688 1.00 98.88 104 MET A O 1
ATOM 811 N N . VAL A 1 105 ? -1.209 2.022 6.150 1.00 98.81 105 VAL A N 1
ATOM 812 C CA . VAL A 1 105 ? -0.349 2.256 7.316 1.00 98.81 105 VAL A CA 1
ATOM 813 C C . VAL A 1 105 ? 0.536 1.030 7.529 1.00 98.81 105 VAL A C 1
ATOM 815 O O . VAL A 1 105 ? 0.060 -0.107 7.489 1.00 98.81 105 VAL A O 1
ATOM 818 N N . SER A 1 106 ? 1.830 1.244 7.750 1.00 98.75 106 SER A N 1
ATOM 819 C CA . SER A 1 106 ? 2.803 0.160 7.847 1.00 98.75 106 SER A CA 1
ATOM 820 C C . SER A 1 106 ? 3.644 0.229 9.109 1.00 98.75 106 SER A C 1
ATOM 822 O O . SER A 1 106 ? 4.073 1.289 9.563 1.00 98.75 106 SER A O 1
ATOM 824 N N . HIS A 1 107 ? 3.968 -0.956 9.613 1.00 98.38 107 HIS A N 1
ATOM 825 C CA . HIS A 1 107 ? 5.020 -1.146 10.598 1.00 98.38 107 HIS A CA 1
ATOM 826 C C . HIS A 1 107 ? 6.427 -0.946 10.007 1.00 98.38 107 HIS A C 1
ATOM 828 O O . HIS A 1 107 ? 6.611 -0.700 8.807 1.00 98.38 107 HIS A O 1
ATOM 834 N N . ARG A 1 108 ? 7.444 -1.157 10.847 1.00 97.81 108 ARG A N 1
ATOM 835 C CA . ARG A 1 108 ? 8.832 -1.396 10.425 1.00 97.81 108 ARG A CA 1
ATOM 836 C C . ARG A 1 108 ? 9.258 -2.831 10.724 1.00 97.81 108 ARG A C 1
ATOM 838 O O . ARG A 1 108 ? 8.661 -3.523 11.547 1.00 97.81 108 ARG A O 1
ATOM 845 N N . SER A 1 109 ? 10.317 -3.293 10.060 1.00 94.31 109 SER A N 1
ATOM 846 C CA . SER A 1 109 ? 10.884 -4.624 10.313 1.00 94.31 109 SER A CA 1
ATOM 847 C C . SER A 1 109 ? 11.382 -4.756 11.758 1.00 94.31 109 SER A C 1
ATOM 849 O O . SER A 1 109 ? 11.067 -5.745 12.418 1.00 94.31 109 SER A O 1
ATOM 851 N N . GLY A 1 110 ? 12.072 -3.739 12.280 1.00 95.50 110 GLY A N 1
ATOM 852 C CA . GLY A 1 110 ? 12.307 -3.560 13.715 1.00 95.50 110 GLY A CA 1
ATOM 853 C C . GLY A 1 110 ? 11.128 -2.834 14.357 1.00 95.50 110 GLY A C 1
ATOM 854 O O . GLY A 1 110 ? 10.939 -1.650 14.102 1.00 95.50 110 GLY A O 1
ATOM 855 N N . GLU A 1 111 ? 10.335 -3.547 15.152 1.00 97.69 111 GLU A N 1
ATOM 856 C CA . GLU A 1 111 ? 9.157 -3.020 15.853 1.00 97.69 111 GLU A CA 1
ATOM 857 C C . GLU A 1 111 ? 9.282 -3.207 17.365 1.00 97.69 111 GLU A C 1
ATOM 859 O O . GLU A 1 111 ? 10.093 -4.005 17.838 1.00 97.69 111 GLU A O 1
ATOM 864 N N . THR A 1 112 ? 8.441 -2.485 18.095 1.00 98.50 112 THR A N 1
ATOM 865 C CA . THR A 1 112 ? 8.278 -2.508 19.545 1.00 98.50 112 THR A CA 1
ATOM 866 C C . THR A 1 112 ? 6.873 -3.000 19.919 1.00 98.50 112 THR A C 1
ATOM 868 O O . THR A 1 112 ? 6.050 -3.368 19.081 1.00 98.50 112 THR A O 1
ATOM 871 N N . GLU A 1 113 ? 6.572 -3.038 21.206 1.00 98.12 113 GLU A N 1
ATOM 872 C CA . GLU A 1 113 ? 5.244 -3.307 21.751 1.00 98.12 113 GLU A CA 1
ATOM 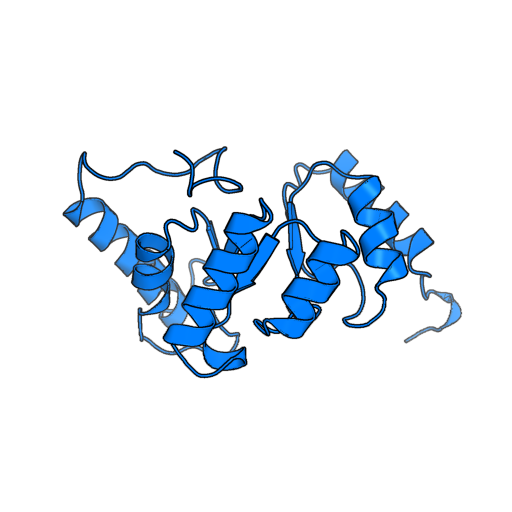873 C C . GLU A 1 113 ? 4.239 -2.160 21.547 1.00 98.12 113 GLU A C 1
ATOM 875 O O . GLU A 1 113 ? 3.042 -2.373 21.737 1.00 98.12 113 GLU A O 1
ATOM 880 N N . ASP A 1 114 ? 4.707 -0.970 21.157 1.00 98.69 114 ASP A N 1
ATOM 881 C CA . ASP A 1 114 ? 3.885 0.228 20.966 1.00 98.69 114 ASP A CA 1
ATOM 882 C C . ASP A 1 114 ? 2.787 -0.023 19.922 1.00 98.69 114 ASP A C 1
ATOM 884 O O . ASP A 1 114 ? 3.036 -0.663 18.907 1.00 98.69 114 ASP A O 1
ATOM 888 N N . THR A 1 115 ? 1.556 0.436 20.142 1.00 98.75 115 THR A N 1
ATOM 889 C CA . THR A 1 115 ? 0.425 0.149 19.240 1.00 98.75 115 THR A CA 1
ATOM 890 C C . THR A 1 115 ? -0.032 1.341 18.409 1.00 98.75 115 THR A C 1
ATOM 892 O O . THR A 1 115 ? -1.072 1.249 17.768 1.00 98.75 115 THR A O 1
ATOM 895 N N . PHE A 1 116 ? 0.734 2.431 18.369 1.00 98.81 116 PHE A N 1
ATOM 896 C CA . PHE A 1 116 ? 0.364 3.710 17.762 1.00 98.81 116 PHE A CA 1
ATOM 897 C C . PHE A 1 116 ? -0.212 3.579 16.351 1.00 98.81 116 PHE A C 1
ATOM 899 O O . PHE A 1 116 ? -1.226 4.192 16.027 1.00 98.81 116 PHE A O 1
ATOM 906 N N . ILE A 1 117 ? 0.400 2.743 15.508 1.00 98.81 117 ILE A N 1
ATOM 907 C CA . ILE A 1 117 ? -0.036 2.585 14.116 1.00 98.81 117 ILE A CA 1
ATOM 908 C C . ILE A 1 117 ? -1.409 1.907 13.971 1.00 98.81 117 ILE A C 1
ATOM 910 O O . ILE A 1 117 ? -2.044 2.070 12.933 1.00 98.81 117 ILE A O 1
ATOM 914 N N . ALA A 1 118 ? -1.888 1.176 14.986 1.00 98.88 118 ALA A N 1
ATOM 915 C CA . ALA A 1 118 ? -3.244 0.626 14.995 1.00 98.88 118 ALA A CA 1
ATOM 916 C C . ALA A 1 118 ? -4.280 1.753 15.108 1.00 98.88 118 ALA A C 1
ATOM 918 O O . ALA A 1 118 ? -5.169 1.865 14.266 1.00 98.88 118 ALA A O 1
ATOM 919 N N . ASP A 1 119 ? -4.115 2.622 16.105 1.00 98.81 119 ASP A N 1
ATOM 920 C CA . A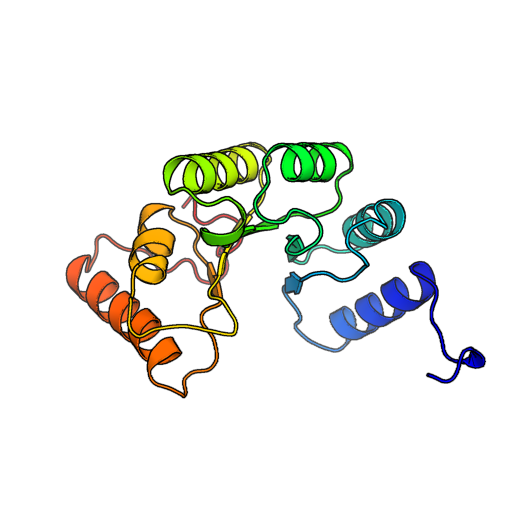SP A 1 119 ? -4.959 3.799 16.310 1.00 98.81 119 ASP A CA 1
ATOM 921 C C . ASP A 1 119 ? -4.829 4.790 15.143 1.00 98.81 119 ASP A C 1
ATOM 923 O O . ASP A 1 119 ? -5.832 5.327 14.679 1.00 98.81 119 ASP A O 1
ATOM 927 N N . LEU A 1 120 ? -3.620 4.972 14.596 1.00 98.69 120 LEU A N 1
ATOM 928 C CA . LEU A 1 120 ? -3.394 5.813 13.418 1.00 98.69 120 LEU A CA 1
ATOM 929 C C . LEU A 1 120 ? -4.150 5.297 12.187 1.00 98.69 120 LEU A C 1
ATOM 931 O O . LEU A 1 120 ? -4.782 6.085 11.487 1.00 98.69 120 LEU A O 1
ATOM 935 N N . ALA A 1 121 ? -4.106 3.988 11.916 1.00 98.44 121 ALA A N 1
ATOM 936 C CA . ALA A 1 121 ? -4.785 3.397 10.765 1.00 98.44 121 ALA A CA 1
ATOM 937 C C . ALA A 1 121 ? -6.305 3.596 10.821 1.00 98.44 121 ALA A C 1
ATOM 939 O O . ALA A 1 121 ? -6.917 3.884 9.787 1.00 98.44 121 ALA A O 1
ATOM 940 N N . VAL A 1 122 ? -6.893 3.481 12.018 1.00 98.44 122 VAL A N 1
ATOM 941 C CA . VAL A 1 122 ? -8.317 3.751 12.253 1.00 98.44 122 VAL A CA 1
ATOM 942 C C . VAL A 1 122 ? -8.610 5.249 12.165 1.00 98.44 122 VAL A C 1
ATOM 944 O O . VAL A 1 122 ? -9.522 5.644 11.446 1.00 98.44 122 VAL A O 1
ATOM 947 N N . GLY A 1 123 ? -7.818 6.096 12.829 1.00 98.06 123 GLY A N 1
ATOM 948 C CA . GLY A 1 123 ? -8.011 7.549 12.838 1.00 98.06 123 GLY A CA 1
ATOM 949 C C . GLY A 1 123 ? -7.900 8.189 11.451 1.00 98.06 123 GLY A C 1
ATOM 950 O O . GLY A 1 123 ? -8.674 9.084 11.124 1.00 98.06 123 GLY A O 1
ATOM 951 N N . LEU A 1 124 ? -6.997 7.689 10.604 1.00 97.81 124 LEU A N 1
ATOM 952 C CA . LEU A 1 124 ? -6.865 8.106 9.203 1.00 97.81 124 LEU A CA 1
ATOM 953 C C . LEU A 1 124 ? -7.911 7.481 8.272 1.00 97.81 124 LEU A C 1
ATOM 955 O O . LEU A 1 124 ? -7.890 7.772 7.077 1.00 97.81 124 LEU A O 1
ATOM 959 N N . SER A 1 125 ? -8.772 6.589 8.775 1.00 97.62 125 SER A N 1
ATOM 960 C CA . SER A 1 125 ? -9.717 5.806 7.966 1.00 97.62 125 SER A CA 1
ATOM 961 C C . SER A 1 125 ? -9.045 5.124 6.766 1.00 97.62 125 SER A C 1
ATOM 963 O O . SER A 1 125 ? -9.594 5.071 5.667 1.00 97.62 125 SER A O 1
ATOM 965 N N . SER A 1 126 ? -7.834 4.597 6.984 1.00 97.69 126 SER A N 1
ATOM 966 C CA . SER A 1 126 ? -6.973 4.024 5.935 1.00 97.69 126 SER A CA 1
ATOM 967 C C . SER A 1 126 ? -7.512 2.737 5.317 1.00 97.69 126 SER A C 1
ATOM 969 O O . SER A 1 126 ? -7.189 2.424 4.177 1.00 97.69 126 SER A O 1
ATOM 971 N N . GLY A 1 127 ? -8.332 1.983 6.061 1.00 98.19 127 GLY A N 1
ATOM 972 C CA . GLY A 1 127 ? -8.984 0.753 5.592 1.00 98.19 127 GLY A CA 1
ATOM 973 C C . GLY A 1 127 ? -8.055 -0.441 5.379 1.00 98.19 127 GLY A C 1
ATOM 974 O O . GLY A 1 127 ? -8.535 -1.542 5.117 1.00 98.19 127 GLY A O 1
ATOM 975 N N . GLN A 1 128 ? -6.743 -0.250 5.513 1.00 98.56 128 GLN A N 1
ATOM 976 C CA . GLN A 1 128 ? -5.720 -1.271 5.318 1.00 98.56 128 GLN A CA 1
ATOM 977 C C . GLN A 1 128 ? -4.474 -0.954 6.150 1.00 98.56 128 GLN A C 1
ATOM 979 O O . GLN A 1 128 ? -4.017 0.186 6.236 1.00 98.56 128 GLN A O 1
ATOM 984 N N . ILE A 1 129 ? -3.904 -1.996 6.754 1.00 98.75 129 ILE A N 1
ATOM 985 C CA . ILE A 1 129 ? -2.702 -1.915 7.583 1.00 98.75 129 ILE A CA 1
ATOM 986 C C . ILE A 1 129 ? -1.816 -3.140 7.340 1.00 98.75 129 ILE A C 1
ATOM 988 O O . ILE A 1 129 ? -2.293 -4.276 7.327 1.00 98.75 129 ILE A O 1
ATOM 992 N N . LYS A 1 130 ? -0.508 -2.918 7.197 1.00 98.75 130 LYS A N 1
ATOM 993 C CA . LYS A 1 130 ? 0.518 -3.966 7.127 1.00 98.75 130 LYS A CA 1
ATOM 994 C C . LYS A 1 130 ? 1.339 -3.942 8.409 1.00 98.75 130 LYS A C 1
ATOM 996 O O . LYS A 1 130 ? 2.277 -3.162 8.556 1.00 98.75 130 LYS A O 1
ATOM 1001 N N . THR A 1 131 ? 0.986 -4.813 9.354 1.00 98.56 131 THR A N 1
ATOM 1002 C CA . THR A 1 131 ? 1.643 -4.870 10.674 1.00 98.56 131 THR A CA 1
ATOM 1003 C C . THR A 1 131 ? 2.318 -6.210 10.993 1.00 98.56 131 THR A C 1
ATOM 1005 O O . THR A 1 131 ? 2.702 -6.459 12.136 1.00 98.56 131 THR A O 1
ATOM 1008 N N . GLY A 1 132 ? 2.584 -7.032 9.976 1.00 98.00 132 GLY A N 1
ATOM 1009 C CA . GLY A 1 132 ? 3.317 -8.297 10.088 1.00 98.00 132 GLY A CA 1
ATOM 1010 C C . GLY A 1 132 ? 2.423 -9.522 10.245 1.00 98.00 132 GLY A C 1
ATOM 1011 O O . GLY A 1 132 ? 1.200 -9.427 10.228 1.00 98.00 132 GLY A O 1
ATOM 1012 N N . ALA A 1 133 ? 3.058 -10.688 10.360 1.00 98.25 133 ALA A N 1
ATOM 1013 C CA . ALA A 1 133 ? 2.363 -11.960 10.534 1.00 98.25 133 ALA A CA 1
ATOM 1014 C C . ALA A 1 133 ? 1.584 -12.008 11.868 1.00 98.25 133 ALA A C 1
ATOM 1016 O O . ALA A 1 133 ? 1.946 -11.294 12.807 1.00 98.25 133 ALA A O 1
ATOM 1017 N N . PRO A 1 134 ? 0.584 -12.902 12.011 1.00 98.00 134 PRO A N 1
ATOM 1018 C CA . PRO A 1 134 ? -0.085 -13.185 13.286 1.00 98.00 134 PRO A CA 1
ATOM 1019 C C . PRO A 1 134 ? 0.809 -14.026 14.221 1.00 98.00 134 PRO A C 1
ATOM 1021 O O . PRO A 1 134 ? 0.404 -15.041 14.779 1.00 98.00 134 PRO A O 1
ATOM 1024 N N . ALA A 1 135 ? 2.064 -13.616 14.361 1.00 97.94 135 ALA A N 1
ATOM 1025 C CA . ALA A 1 135 ? 3.085 -14.220 15.193 1.00 97.94 135 ALA A CA 1
ATOM 1026 C C . ALA A 1 135 ? 4.072 -13.129 15.615 1.00 97.94 135 ALA A C 1
ATOM 1028 O O . ALA A 1 135 ? 4.324 -12.189 14.860 1.00 97.94 135 ALA A O 1
ATOM 1029 N N . ARG A 1 136 ? 4.685 -13.320 16.790 1.00 97.81 136 ARG A N 1
ATOM 1030 C CA . ARG A 1 136 ? 5.563 -12.355 17.471 1.00 97.81 136 ARG A CA 1
ATOM 1031 C C . ARG A 1 136 ? 4.791 -11.133 17.999 1.00 97.81 136 ARG A C 1
ATOM 1033 O O . ARG A 1 136 ? 3.987 -10.509 17.303 1.00 97.81 136 ARG A O 1
ATOM 1040 N N . SER A 1 137 ? 4.983 -10.833 19.281 1.00 98.56 137 SER A N 1
ATOM 1041 C CA . SER A 1 137 ? 4.085 -9.941 20.022 1.00 98.56 137 SER A CA 1
ATOM 1042 C C . SER A 1 137 ? 4.158 -8.482 19.586 1.00 98.56 137 SER A C 1
ATOM 1044 O O . SER A 1 137 ? 3.167 -7.779 19.728 1.00 98.56 137 SER A O 1
ATOM 1046 N N . GLU A 1 138 ? 5.257 -8.036 18.979 1.00 98.19 138 GLU A N 1
ATOM 1047 C C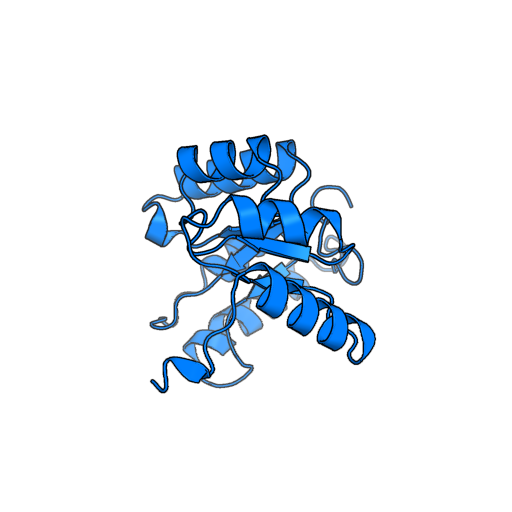A . GLU A 1 138 ? 5.365 -6.688 18.415 1.00 98.19 138 GLU A CA 1
ATOM 1048 C C . GLU A 1 138 ? 4.408 -6.473 17.226 1.00 98.19 138 GLU A C 1
ATOM 1050 O O . GLU A 1 138 ? 4.052 -5.340 16.909 1.00 98.19 138 GLU A O 1
ATOM 1055 N N . ARG A 1 139 ? 3.952 -7.565 16.589 1.00 98.44 139 ARG A N 1
ATOM 1056 C CA . ARG A 1 139 ? 2.934 -7.570 15.521 1.00 98.44 139 ARG A CA 1
ATOM 1057 C C . ARG A 1 139 ? 1.539 -7.724 16.109 1.00 98.44 139 ARG A C 1
ATOM 1059 O O . ARG A 1 139 ? 0.644 -6.926 15.832 1.00 98.44 139 ARG A O 1
ATOM 1066 N N . LEU A 1 140 ? 1.382 -8.725 16.979 1.00 98.75 140 LEU A N 1
ATOM 1067 C CA . LEU A 1 140 ? 0.115 -9.019 17.648 1.00 98.75 140 LEU A CA 1
ATOM 1068 C C . LEU A 1 140 ? -0.370 -7.851 18.511 1.00 98.75 140 LEU A C 1
ATOM 1070 O O . LEU A 1 140 ? -1.573 -7.678 18.638 1.00 98.75 140 LEU A O 1
ATOM 1074 N N . ALA A 1 141 ? 0.522 -7.032 19.073 1.00 98.81 141 ALA A N 1
ATOM 1075 C CA . ALA A 1 141 ? 0.142 -5.863 19.861 1.00 98.81 141 ALA A CA 1
ATOM 1076 C C . ALA A 1 141 ? -0.782 -4.920 19.070 1.00 98.81 141 ALA A C 1
ATOM 1078 O O . ALA A 1 141 ? -1.836 -4.538 19.580 1.00 98.81 141 ALA A O 1
ATOM 1079 N N . LYS A 1 142 ? -0.446 -4.630 17.804 1.00 98.81 142 LYS A N 1
ATOM 1080 C CA . LYS A 1 142 ? -1.249 -3.777 16.913 1.00 98.81 142 LYS A CA 1
ATOM 1081 C C . LYS A 1 142 ? -2.546 -4.465 16.494 1.00 98.81 142 LYS A C 1
ATOM 1083 O O . LYS A 1 142 ? -3.605 -3.856 16.568 1.00 98.81 142 LYS A O 1
ATOM 1088 N N . LEU A 1 143 ? -2.488 -5.745 16.115 1.00 98.81 143 LEU A N 1
ATOM 1089 C CA . LEU A 1 143 ? -3.686 -6.510 15.739 1.00 98.81 143 LEU A CA 1
ATOM 1090 C C . LEU A 1 143 ? -4.686 -6.609 16.903 1.00 98.81 143 LEU A C 1
ATOM 1092 O O . LEU A 1 143 ? -5.872 -6.352 16.731 1.00 98.81 143 LEU A O 1
ATOM 1096 N N . ASN A 1 144 ? -4.199 -6.896 18.112 1.00 98.88 144 ASN A N 1
ATOM 1097 C CA . ASN A 1 144 ? -5.016 -6.921 19.323 1.00 98.88 144 ASN A CA 1
ATOM 1098 C C . ASN A 1 144 ? -5.575 -5.537 19.660 1.00 98.88 144 ASN A C 1
ATOM 1100 O O . ASN A 1 144 ? -6.686 -5.443 20.172 1.00 98.88 144 ASN A O 1
ATOM 1104 N N . GLN A 1 145 ? -4.828 -4.467 19.386 1.00 98.94 145 GLN A N 1
ATOM 1105 C CA . GLN A 1 145 ? -5.328 -3.109 19.567 1.00 98.94 145 GLN A CA 1
ATOM 1106 C C . GLN A 1 145 ? -6.475 -2.795 18.603 1.00 98.94 145 GLN A C 1
ATOM 1108 O O . GLN A 1 145 ? -7.480 -2.247 19.041 1.00 98.94 145 GLN A O 1
ATOM 1113 N N . ILE A 1 146 ? -6.396 -3.230 17.342 1.00 98.75 146 ILE A N 1
ATOM 1114 C CA . ILE A 1 146 ? -7.505 -3.097 16.384 1.00 98.75 146 ILE A CA 1
ATOM 1115 C C . ILE A 1 146 ? -8.758 -3.824 16.890 1.00 98.75 146 ILE A C 1
ATOM 1117 O O . ILE A 1 146 ? -9.830 -3.231 16.868 1.00 98.75 146 ILE A O 1
ATOM 1121 N N . LEU A 1 147 ? -8.630 -5.044 17.430 1.00 98.75 147 LEU A N 1
ATOM 1122 C CA . LEU A 1 147 ? -9.767 -5.765 18.031 1.00 98.75 147 LEU A CA 1
ATOM 1123 C C . LEU A 1 147 ? -10.405 -4.985 19.194 1.00 98.75 147 LEU A C 1
ATOM 1125 O O . LEU A 1 147 ? -11.627 -4.943 19.326 1.00 98.75 147 LEU A O 1
ATOM 1129 N N . ARG A 1 148 ? -9.594 -4.329 20.036 1.00 98.88 148 ARG A N 1
ATOM 1130 C CA . ARG A 1 148 ? -10.108 -3.480 21.127 1.00 98.88 148 ARG A CA 1
ATOM 1131 C C . ARG A 1 148 ? -10.798 -2.222 20.604 1.00 98.88 148 ARG A C 1
ATOM 1133 O O . ARG A 1 148 ? -11.825 -1.830 21.157 1.00 98.88 148 ARG A O 1
ATOM 1140 N N . ILE A 1 149 ? -10.247 -1.589 19.567 1.00 98.81 149 ILE A N 1
ATOM 1141 C CA . ILE A 1 149 ? -10.844 -0.406 18.934 1.00 98.81 149 ILE A CA 1
ATOM 1142 C C . ILE A 1 149 ? -12.186 -0.778 18.296 1.00 98.81 149 ILE A C 1
ATOM 1144 O O . ILE A 1 149 ? -13.175 -0.094 18.540 1.00 98.81 149 ILE A O 1
ATOM 1148 N N . GLU A 1 150 ? -12.247 -1.891 17.562 1.00 98.62 150 GLU A N 1
ATOM 1149 C CA . GLU A 1 150 ? -13.483 -2.429 16.983 1.00 98.62 150 GLU A CA 1
ATOM 1150 C C . GLU A 1 150 ? -14.543 -2.673 18.066 1.00 98.62 150 GLU A C 1
ATOM 1152 O O . GLU A 1 150 ? -15.653 -2.152 17.969 1.00 98.62 150 GLU A O 1
ATOM 1157 N N . GLN A 1 151 ? -14.182 -3.363 19.156 1.00 98.56 151 GLN A N 1
ATOM 1158 C CA . GLN A 1 151 ? -15.084 -3.580 20.293 1.00 98.56 151 GLN A CA 1
ATOM 1159 C C . GLN A 1 151 ? -15.566 -2.259 20.921 1.00 98.56 151 GLN A C 1
ATOM 1161 O O . GLN A 1 151 ? -16.715 -2.161 21.349 1.00 98.56 151 GLN A O 1
ATOM 1166 N N . THR A 1 152 ? -14.696 -1.248 20.997 1.00 98.56 152 THR A N 1
ATOM 1167 C CA . THR A 1 152 ? -15.019 0.065 21.583 1.00 98.56 152 THR A CA 1
ATOM 1168 C C . THR A 1 152 ? -15.972 0.870 20.700 1.00 98.56 152 THR A C 1
ATOM 1170 O O . THR A 1 152 ? -16.869 1.539 21.213 1.00 98.56 152 THR A O 1
ATOM 1173 N N . LEU A 1 153 ? -15.784 0.824 19.380 1.00 98.31 153 LEU A N 1
ATOM 1174 C CA . LEU A 1 153 ? -16.631 1.539 18.426 1.00 98.31 153 LEU A CA 1
ATOM 1175 C C . LEU A 1 153 ? -17.989 0.849 18.233 1.00 98.31 153 LEU A C 1
ATOM 1177 O O . LEU A 1 153 ? -18.988 1.546 18.037 1.00 98.31 153 LEU A O 1
ATOM 1181 N N . GLY A 1 154 ? -18.043 -0.485 18.326 1.00 98.06 154 GLY A N 1
ATOM 1182 C CA . GLY A 1 154 ? -19.262 -1.269 18.123 1.00 98.06 154 GLY A CA 1
ATOM 1183 C C . GLY A 1 154 ? -19.912 -0.942 16.777 1.00 98.06 154 GLY A C 1
ATOM 1184 O O . GLY A 1 154 ? -19.230 -0.831 15.761 1.00 98.06 154 GLY A O 1
ATOM 1185 N N . ASP A 1 155 ? -21.218 -0.679 16.784 1.00 97.50 155 ASP A N 1
ATOM 1186 C CA . ASP A 1 155 ? -22.004 -0.369 15.578 1.00 97.50 155 ASP A CA 1
ATOM 1187 C C . ASP A 1 155 ? -21.610 0.950 14.877 1.00 97.50 155 ASP A C 1
ATOM 1189 O O . ASP A 1 155 ? -22.174 1.298 13.841 1.00 97.50 155 ASP A O 1
ATOM 1193 N N . LYS A 1 156 ? -20.664 1.720 15.435 1.00 96.81 156 LYS A N 1
ATOM 1194 C CA . LYS A 1 156 ? -20.147 2.957 14.826 1.00 96.81 156 LYS A CA 1
ATOM 1195 C C . LYS A 1 156 ? -18.986 2.718 13.859 1.00 96.81 156 LYS A C 1
ATOM 1197 O O . LYS A 1 156 ? -18.546 3.673 13.225 1.00 96.81 156 LYS A O 1
ATOM 1202 N N . ALA A 1 157 ? -18.458 1.498 13.779 1.00 96.31 157 ALA A N 1
ATOM 1203 C CA . ALA A 1 157 ? -17.378 1.142 12.867 1.00 96.31 157 ALA A CA 1
ATOM 1204 C C . ALA A 1 157 ? -17.891 0.309 11.689 1.00 96.31 157 ALA A C 1
ATOM 1206 O O . ALA A 1 157 ? -18.790 -0.516 11.830 1.00 96.31 157 ALA A O 1
ATOM 1207 N N . ILE A 1 158 ? -17.262 0.496 10.529 1.00 96.38 158 ILE A N 1
ATOM 1208 C CA . ILE A 1 158 ? -17.484 -0.320 9.337 1.00 96.38 158 ILE A CA 1
ATOM 1209 C C . ILE A 1 158 ? -16.152 -0.960 8.961 1.00 96.38 158 ILE A C 1
ATOM 1211 O O . ILE A 1 158 ? -15.143 -0.275 8.787 1.00 96.38 158 ILE A O 1
ATOM 1215 N N . TYR A 1 159 ? -16.140 -2.284 8.815 1.00 97.81 159 TYR A N 1
ATOM 1216 C CA . TYR A 1 159 ? -14.985 -2.984 8.269 1.00 97.81 159 TYR A CA 1
ATOM 1217 C C . TYR A 1 159 ? -14.854 -2.687 6.769 1.00 97.81 159 TYR A C 1
ATOM 1219 O O . TYR A 1 159 ? -15.789 -2.918 6.003 1.00 97.81 159 TYR A O 1
ATOM 1227 N N . ALA A 1 160 ? -13.684 -2.207 6.337 1.00 98.06 160 ALA A N 1
ATOM 1228 C CA . ALA A 1 160 ? -13.477 -1.766 4.956 1.00 98.06 160 ALA A CA 1
ATOM 1229 C C . ALA A 1 160 ? -13.691 -2.883 3.914 1.00 98.06 160 ALA A C 1
ATOM 1231 O O . ALA A 1 160 ? -14.180 -2.614 2.815 1.00 98.06 160 ALA A O 1
ATOM 1232 N N . GLY A 1 161 ? -13.353 -4.138 4.242 1.00 97.56 161 GLY A N 1
ATOM 1233 C CA . GLY A 1 161 ? -13.576 -5.301 3.377 1.00 97.56 161 GLY A CA 1
ATOM 1234 C C . GLY A 1 161 ? -13.045 -5.109 1.952 1.00 97.56 161 GLY A C 1
ATOM 1235 O O . GLY A 1 161 ? -11.899 -4.715 1.746 1.00 97.56 161 GLY A O 1
ATOM 1236 N N . ALA A 1 162 ? -13.893 -5.353 0.950 1.00 96.69 162 ALA A N 1
ATOM 1237 C CA . ALA A 1 162 ? -13.540 -5.170 -0.463 1.00 96.69 162 ALA A CA 1
ATOM 1238 C C . ALA A 1 162 ? -13.236 -3.704 -0.845 1.00 96.69 162 ALA A C 1
ATOM 1240 O O . ALA A 1 162 ? -12.613 -3.457 -1.875 1.00 96.69 162 ALA A O 1
ATOM 1241 N N . ASN A 1 163 ? -13.629 -2.735 -0.011 1.00 97.19 163 ASN A N 1
ATOM 1242 C CA . ASN A 1 163 ? -13.427 -1.304 -0.239 1.00 97.19 163 ASN A CA 1
ATOM 1243 C C . ASN A 1 163 ? -12.121 -0.765 0.373 1.00 97.19 163 ASN A C 1
ATOM 1245 O O . ASN A 1 163 ? -11.946 0.449 0.439 1.00 97.19 163 ASN A O 1
ATOM 1249 N N . PHE A 1 164 ? -11.186 -1.628 0.792 1.00 98.31 164 P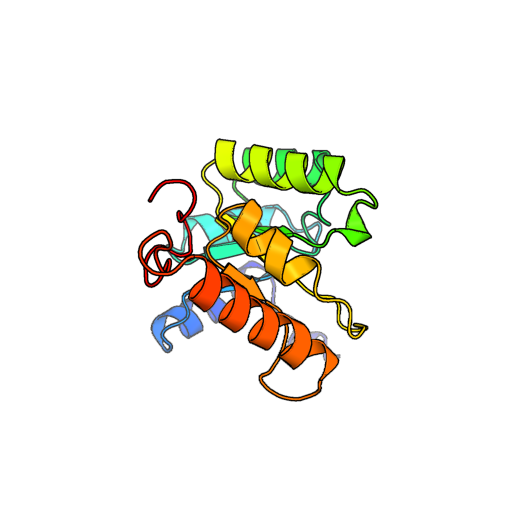HE A N 1
ATOM 1250 C CA . PHE A 1 164 ? -9.934 -1.234 1.461 1.00 98.31 164 PHE A CA 1
ATOM 1251 C C . PHE A 1 164 ? -9.113 -0.153 0.724 1.00 98.31 164 PHE A C 1
ATOM 1253 O O . PHE A 1 164 ? -8.410 0.627 1.357 1.00 98.31 164 PHE A O 1
ATOM 1260 N N . ARG A 1 165 ? -9.224 -0.060 -0.612 1.00 97.44 165 ARG A N 1
ATOM 1261 C CA . ARG A 1 165 ? -8.539 0.956 -1.440 1.00 97.44 165 ARG A CA 1
ATOM 1262 C C . ARG A 1 165 ? -9.123 2.369 -1.293 1.00 97.44 165 ARG A C 1
ATOM 1264 O O . ARG A 1 165 ? -8.460 3.328 -1.667 1.00 97.44 165 ARG A O 1
ATOM 1271 N N . LYS A 1 166 ? -10.378 2.499 -0.847 1.00 93.44 166 LYS A N 1
ATOM 1272 C CA . LYS A 1 166 ? -11.173 3.745 -0.874 1.00 93.44 166 LYS A CA 1
ATOM 1273 C C . LYS A 1 166 ? -11.973 3.964 0.415 1.00 93.44 166 LYS A C 1
ATOM 1275 O O . LYS A 1 166 ? -13.011 4.620 0.384 1.00 93.44 166 LYS A O 1
ATOM 1280 N N . SER A 1 167 ? -11.506 3.426 1.537 1.00 88.44 167 SER A N 1
ATOM 1281 C CA . SER A 1 167 ? -12.215 3.463 2.825 1.00 88.44 167 SER A CA 1
ATOM 1282 C C . SER A 1 167 ? -12.444 4.864 3.393 1.00 88.44 167 SER A C 1
ATOM 1284 O O . SER A 1 167 ? -13.280 5.037 4.264 1.00 88.44 167 SER A O 1
ATOM 1286 N N . VAL A 1 168 ? -11.730 5.882 2.915 1.00 85.94 168 VAL A N 1
ATOM 1287 C CA . VAL A 1 168 ? -11.994 7.275 3.308 1.00 85.94 168 VAL A CA 1
ATOM 1288 C C . VAL A 1 168 ? -13.333 7.803 2.755 1.00 85.94 168 VAL A C 1
ATOM 1290 O O . VAL A 1 168 ? -13.806 8.848 3.184 1.00 85.94 168 VAL A O 1
ATOM 1293 N N . ASN A 1 169 ? -13.948 7.086 1.803 1.00 80.44 169 ASN A N 1
ATOM 1294 C CA . ASN A 1 169 ? -15.187 7.476 1.120 1.00 80.44 169 ASN A CA 1
ATOM 1295 C C . ASN A 1 169 ? -16.400 6.587 1.465 1.00 80.44 169 ASN A C 1
ATOM 1297 O O . ASN A 1 169 ? -17.415 6.675 0.769 1.00 80.44 169 ASN A O 1
ATOM 1301 N N . ILE A 1 170 ? -16.282 5.692 2.453 1.00 74.56 170 ILE A N 1
ATOM 1302 C CA . ILE A 1 170 ? -17.382 4.832 2.935 1.00 74.56 170 ILE A CA 1
ATOM 1303 C C . ILE A 1 170 ? -17.926 5.357 4.260 1.00 74.56 170 ILE A C 1
ATOM 1305 O O . ILE A 1 170 ? -19.149 5.204 4.461 1.00 74.56 170 ILE A O 1
#

Solvent-accessible surface area (backbone atoms only — not comparable to full-atom values): 9417 Å² total; per-residue (Å²): 132,69,74,91,73,64,70,52,63,66,58,48,43,52,52,50,54,51,48,46,72,78,39,96,61,58,65,49,66,58,92,56,62,58,79,44,58,67,46,32,26,59,45,47,77,74,56,93,52,45,33,29,30,34,76,50,24,45,43,33,61,71,39,42,52,51,33,59,76,59,44,32,51,46,24,41,37,40,34,52,79,64,59,66,38,71,68,57,42,52,49,41,48,51,55,33,47,76,72,71,23,19,40,31,34,40,62,58,94,84,65,52,70,70,40,64,65,34,59,46,27,58,75,66,34,19,43,38,72,51,52,76,58,99,56,61,62,48,23,38,36,24,56,52,44,43,55,51,50,50,65,71,48,46,95,78,59,77,82,36,71,97,42,24,61,53,32,77,78,112

Sequence (170 aa):
SDASKWLTGQELADLYLQLIKDYPIVSIEDPFAEDDWDAWTHFLAKVDIQIVADDLTVTNPQRIKTAIEKKAASALLLKVNQIGTLSESIEAALDSYAAGWGVMVSHRSGETEDTFIADLAVGLSSGQIKTGAPARSERLAKLNQILRIEQTLGDKAIYAGANFRKSVNI

Mean predicted aligned error: 2.46 Å

Secondary structure (DSSP, 8-state):
--GGGPPPHHHHHHHHHHHHHHS---EEE--S-TT-HHHHHHHHTT--SEEEESTTTTT-HHHHHHHHHTT--SEEEE-HHHH-SHHHHHHHHHHHHHTT-EEEEE--SS--S--HHHHHHHHTT-S-EE---S-SHHHHHHHHHHHHHHHHHGGG----GGGTTSGGG-

InterPro domains:
  IPR000941 Enolase [PR00148] (53-64)
  IPR000941 Enolase [PR00148] (76-90)
  IPR000941 Enolase [PR00148] (105-122)
  IPR000941 Enolase [PTHR11902] (2-166)
  IPR020809 Enolase, conserved site [PS00164] (76-89)
  IPR020810 Enolase, C-terminal TIM barrel domain [PF00113] (1-167)
  IPR020810 Enolase, C-terminal TIM barrel domain [SM01192] (1-167)
  IPR036849 Enolase-like, C-terminal domain superfamily [G3DSA:3.20.20.120] (1-170)
  IPR036849 Enolase-like, C-terminal domain superfamily [SSF51604] (2-166)

Radius of gyration: 16.76 Å; Cα contacts (8 Å, |Δi|>4): 254; chains: 1; bounding box: 46×33×41 Å

pLDDT: mean 97.54, std 2.95, range [74.56, 98.94]

Nearest PDB structures (foldseek):
  7rhv-assembly1_B  TM=9.963E-01  e=2.619E-22  Aspergillus fumigatus Af293
  7rhv-assembly1_A  TM=9.942E-01  e=1.783E-22  Aspergillus fumigatus Af293
  7rhw-assembly1_B  TM=9.948E-01  e=6.305E-22  Aspergillus fumigatus Af293
  7rhw-assembly1_A  TM=9.984E-01  e=9.783E-22  Aspergillus fumigatus Af293
  2xh4-assembly2_B  TM=9.945E-01  e=5.968E-22  Saccharomyces cerevisiae

Foldseek 3Di:
DPPVPDDDLVRLLVVVVVVVVVDVDQEDECSDDLPPLVSLLVNLVVDPHFYEYPSVCLLPPVSLVVCLVSVRGQEYAQDCVSVPDPVSSLVSLVSSVVSLHAYEHEDDPDFDLDQVSLVVCVVSLRLHYHQDDCDDNRSVSNVVVNVVVCVVCPPVDDRCPPVNGNRVPD

Organism: Bactrocera latifrons (NCBI:txid174628)